Protein AF-A0A9D0ZKX6-F1 (afdb_monomer)

Structure (mmCIF, N/CA/C/O backbone):
data_AF-A0A9D0ZKX6-F1
#
_entry.id   AF-A0A9D0ZKX6-F1
#
loop_
_atom_site.group_PDB
_atom_site.id
_atom_site.type_symbol
_atom_site.label_atom_id
_atom_site.label_alt_id
_atom_site.label_comp_id
_atom_site.label_asym_id
_atom_site.label_entity_id
_atom_site.label_seq_id
_atom_site.pdbx_PDB_ins_code
_atom_site.Cartn_x
_atom_site.Cartn_y
_atom_site.Cartn_z
_atom_site.occupancy
_atom_site.B_iso_or_equiv
_atom_site.auth_seq_id
_atom_site.auth_comp_id
_atom_site.auth_asym_id
_atom_site.auth_atom_id
_atom_site.pdbx_PDB_model_num
ATOM 1 N N . MET A 1 1 ? 2.486 10.394 13.475 1.00 57.00 1 MET A N 1
ATOM 2 C CA . MET A 1 1 ? 3.669 9.518 13.268 1.00 57.00 1 MET A CA 1
ATOM 3 C C . MET A 1 1 ? 3.618 8.821 11.912 1.00 57.00 1 MET A C 1
ATOM 5 O O . MET A 1 1 ? 4.609 8.842 11.192 1.00 57.00 1 MET A O 1
ATOM 9 N N . ILE A 1 2 ? 2.459 8.266 11.554 1.00 61.97 2 ILE A N 1
ATOM 10 C CA . ILE A 1 2 ? 2.191 7.572 10.287 1.00 61.97 2 ILE A CA 1
ATOM 11 C C . ILE A 1 2 ? 2.593 8.387 9.053 1.00 61.97 2 ILE A C 1
ATOM 13 O O . ILE A 1 2 ? 3.334 7.874 8.220 1.00 61.97 2 ILE A O 1
ATOM 17 N N . ASP A 1 3 ? 2.210 9.666 8.988 1.00 67.19 3 ASP A N 1
ATOM 18 C CA . ASP A 1 3 ? 2.525 10.521 7.834 1.00 67.19 3 ASP A CA 1
ATOM 19 C C . ASP A 1 3 ? 4.033 10.663 7.602 1.00 67.19 3 ASP A C 1
ATOM 21 O O . ASP A 1 3 ? 4.499 10.646 6.470 1.00 67.19 3 ASP A O 1
ATOM 25 N N . ILE A 1 4 ? 4.827 10.743 8.674 1.00 61.84 4 ILE A N 1
ATOM 26 C CA . ILE A 1 4 ? 6.286 10.909 8.588 1.00 61.84 4 ILE A CA 1
ATOM 27 C C . ILE A 1 4 ? 6.940 9.630 8.055 1.00 61.84 4 ILE A C 1
ATOM 29 O O . ILE A 1 4 ? 7.825 9.689 7.203 1.00 61.84 4 ILE A O 1
ATOM 33 N N . ILE A 1 5 ? 6.499 8.472 8.550 1.00 68.06 5 ILE A N 1
ATOM 34 C CA . ILE A 1 5 ? 7.043 7.169 8.156 1.00 68.06 5 ILE A CA 1
ATOM 35 C C . ILE A 1 5 ? 6.679 6.856 6.700 1.00 68.06 5 ILE A C 1
ATOM 37 O O . ILE A 1 5 ? 7.547 6.444 5.926 1.00 68.06 5 ILE A O 1
ATOM 41 N N . LEU A 1 6 ? 5.422 7.100 6.318 1.00 74.81 6 LEU A N 1
ATOM 42 C CA . LEU A 1 6 ? 4.958 6.943 4.944 1.00 74.81 6 LEU A CA 1
ATOM 43 C C . LEU A 1 6 ? 5.712 7.879 4.003 1.00 74.81 6 LEU A C 1
ATOM 45 O O . LEU A 1 6 ? 6.293 7.407 3.031 1.00 74.81 6 LEU A O 1
ATOM 49 N N . ASN A 1 7 ? 5.810 9.168 4.335 1.00 76.81 7 ASN A N 1
ATOM 50 C CA . ASN A 1 7 ? 6.541 10.134 3.515 1.00 76.81 7 ASN A CA 1
ATOM 51 C C . ASN A 1 7 ? 8.015 9.750 3.336 1.00 76.81 7 ASN A C 1
ATOM 53 O O . ASN A 1 7 ? 8.541 9.871 2.235 1.00 76.81 7 ASN A O 1
ATOM 57 N N . GLY A 1 8 ? 8.682 9.229 4.372 1.00 77.69 8 GLY A N 1
ATOM 58 C CA . GLY A 1 8 ? 10.070 8.772 4.256 1.00 77.69 8 GLY A CA 1
ATOM 59 C C . GLY A 1 8 ? 10.245 7.593 3.289 1.00 77.69 8 GLY A C 1
ATOM 60 O O . GLY A 1 8 ? 11.199 7.561 2.504 1.00 77.69 8 GLY A O 1
ATOM 61 N N . ARG A 1 9 ? 9.320 6.625 3.310 1.00 79.44 9 ARG A N 1
ATOM 62 C CA . ARG A 1 9 ? 9.330 5.487 2.375 1.00 79.44 9 ARG A CA 1
ATOM 63 C C . ARG A 1 9 ? 8.984 5.906 0.952 1.00 79.44 9 ARG A C 1
ATOM 65 O O . ARG A 1 9 ? 9.657 5.476 0.021 1.00 79.44 9 ARG A O 1
ATOM 72 N N . LEU A 1 10 ? 7.995 6.776 0.793 1.00 81.50 10 LEU A N 1
ATOM 73 C CA . LEU A 1 10 ? 7.576 7.294 -0.505 1.00 81.50 10 LEU A CA 1
ATOM 74 C C . LEU A 1 10 ? 8.670 8.137 -1.159 1.00 81.50 10 LEU A C 1
ATOM 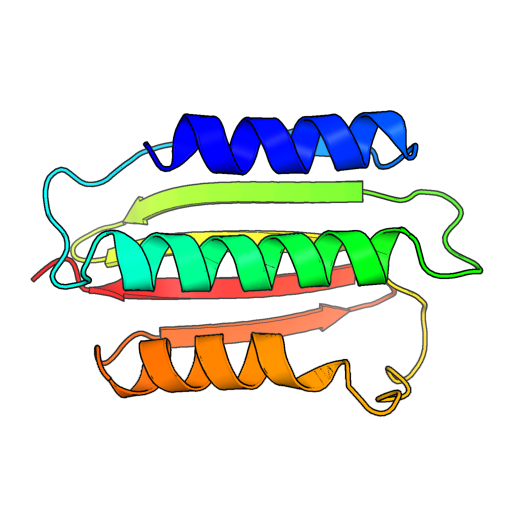76 O O . LEU A 1 10 ? 9.004 7.883 -2.308 1.00 81.50 10 LEU A O 1
ATOM 80 N N . ALA A 1 11 ? 9.321 9.025 -0.406 1.00 83.25 11 ALA A N 1
ATOM 81 C CA . ALA A 1 11 ? 10.466 9.790 -0.899 1.00 83.25 11 ALA A CA 1
ATOM 82 C C . ALA A 1 11 ? 11.622 8.880 -1.351 1.00 83.25 11 ALA A C 1
ATOM 84 O O . ALA A 1 11 ? 12.320 9.171 -2.321 1.00 83.25 11 ALA A O 1
ATOM 85 N N . SER A 1 12 ? 11.816 7.743 -0.673 1.00 82.81 12 SER A N 1
ATOM 86 C CA . SER A 1 12 ? 12.808 6.744 -1.089 1.00 82.81 12 SER A CA 1
ATOM 87 C C . SER A 1 12 ? 12.408 6.046 -2.396 1.00 82.81 12 SER A C 1
ATOM 89 O O . SER A 1 12 ? 13.273 5.754 -3.219 1.00 82.81 12 SER A O 1
ATOM 91 N N . ALA A 1 13 ? 11.112 5.801 -2.610 1.00 83.62 13 ALA A N 1
ATOM 92 C CA . ALA A 1 13 ? 10.591 5.248 -3.859 1.00 83.62 13 ALA A CA 1
ATOM 93 C C . ALA A 1 13 ? 10.715 6.247 -5.023 1.00 83.62 13 ALA A C 1
ATOM 95 O O . ALA A 1 13 ? 11.157 5.868 -6.107 1.00 83.62 13 ALA A O 1
ATOM 96 N N . GLU A 1 14 ? 10.423 7.528 -4.782 1.00 86.12 14 GLU A N 1
ATOM 97 C CA . GLU A 1 14 ? 10.641 8.608 -5.754 1.00 86.12 14 GLU A CA 1
ATOM 98 C C . GLU A 1 14 ? 12.114 8.717 -6.151 1.00 86.12 14 GLU A C 1
ATOM 100 O O . GLU A 1 14 ? 12.437 8.782 -7.338 1.00 86.12 14 GLU A O 1
ATOM 105 N N . ALA A 1 15 ? 13.028 8.638 -5.178 1.00 84.06 15 ALA A N 1
ATOM 106 C CA . ALA A 1 15 ? 14.467 8.613 -5.437 1.00 84.06 15 ALA A CA 1
ATOM 107 C C . ALA A 1 15 ? 14.913 7.390 -6.265 1.00 84.06 15 ALA A C 1
ATOM 109 O O . ALA A 1 15 ? 15.925 7.455 -6.962 1.00 84.06 15 ALA A O 1
ATOM 110 N N . ALA A 1 16 ? 14.156 6.289 -6.221 1.00 80.62 16 ALA A N 1
ATOM 111 C CA . ALA A 1 16 ? 14.367 5.098 -7.042 1.00 80.62 16 ALA A CA 1
ATOM 112 C C . ALA A 1 16 ? 13.687 5.174 -8.427 1.00 80.62 16 ALA A C 1
ATOM 114 O O . ALA A 1 16 ? 13.735 4.202 -9.182 1.00 80.62 16 ALA A O 1
ATOM 115 N N . GLY A 1 17 ? 13.072 6.310 -8.778 1.00 83.75 17 GLY A N 1
ATOM 116 C CA . GLY A 1 17 ? 12.427 6.538 -10.074 1.00 83.75 17 GLY A CA 1
ATOM 117 C C . GLY A 1 17 ? 10.969 6.077 -10.155 1.00 83.75 17 GLY A C 1
ATOM 118 O O . GLY A 1 17 ? 10.448 5.928 -11.259 1.00 83.75 17 GLY A O 1
ATOM 119 N N . VAL A 1 18 ? 10.311 5.838 -9.017 1.00 88.00 18 VAL A N 1
ATOM 120 C CA . VAL A 1 18 ? 8.882 5.503 -8.952 1.00 88.00 18 VAL A CA 1
ATOM 121 C C . VAL A 1 18 ? 8.063 6.783 -8.793 1.00 88.00 18 VAL A C 1
ATOM 123 O O . VAL A 1 18 ? 8.279 7.543 -7.857 1.00 88.00 18 VAL A O 1
ATOM 126 N N . GLU A 1 19 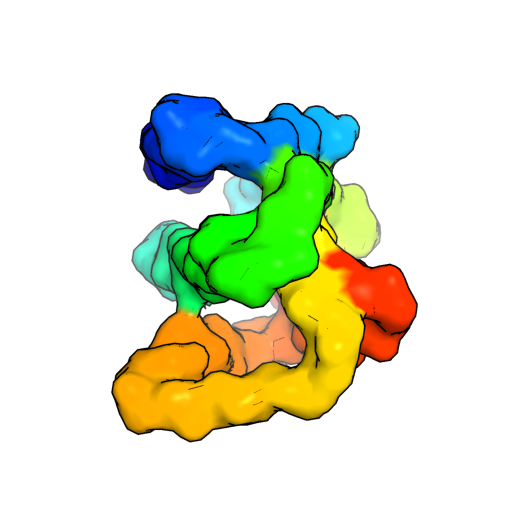? 7.095 7.024 -9.674 1.00 90.44 19 GLU A N 1
ATOM 127 C CA . GLU A 1 19 ? 6.156 8.143 -9.541 1.00 90.44 19 GLU A CA 1
ATOM 128 C C . GLU A 1 19 ? 5.215 7.884 -8.357 1.00 90.44 19 GLU A C 1
ATOM 130 O O . GLU A 1 19 ? 4.470 6.903 -8.363 1.00 90.44 19 GLU A O 1
ATOM 135 N N . VAL A 1 20 ? 5.229 8.745 -7.341 1.00 89.81 20 VAL A N 1
ATOM 136 C CA . VAL A 1 20 ? 4.345 8.616 -6.179 1.00 89.81 20 VAL A CA 1
ATOM 137 C C . VAL A 1 20 ? 3.275 9.699 -6.199 1.00 89.81 20 VAL A C 1
ATOM 139 O O . VAL A 1 20 ? 3.550 10.873 -6.423 1.00 89.81 20 VAL A O 1
ATOM 142 N N . GLU A 1 21 ? 2.033 9.308 -5.927 1.00 89.56 21 GLU A N 1
ATOM 143 C CA . GLU A 1 21 ? 0.906 10.227 -5.810 1.00 89.56 21 GLU A CA 1
ATOM 144 C C . GLU A 1 21 ? 0.078 9.907 -4.561 1.00 89.56 21 GLU A C 1
ATOM 146 O O . GLU A 1 21 ? -0.346 8.771 -4.346 1.00 89.56 21 GLU A O 1
ATOM 151 N N . ILE A 1 22 ? -0.182 10.924 -3.739 1.00 86.25 22 ILE A N 1
ATOM 152 C CA . ILE A 1 22 ? -1.075 10.829 -2.580 1.00 86.25 22 ILE A CA 1
ATOM 153 C C . ILE A 1 22 ? -2.363 11.571 -2.936 1.00 86.25 22 ILE A C 1
ATOM 155 O O . ILE A 1 22 ? -2.369 12.796 -3.032 1.00 86.25 22 ILE A O 1
ATOM 159 N N . LEU A 1 23 ? -3.451 10.831 -3.155 1.00 83.88 23 LEU A N 1
ATOM 160 C CA . LEU A 1 23 ? -4.739 11.399 -3.572 1.00 83.88 23 LEU A CA 1
ATOM 161 C C . LEU A 1 23 ? -5.489 12.041 -2.404 1.00 83.88 23 LEU A C 1
ATOM 163 O O . LEU A 1 23 ? -6.163 13.056 -2.567 1.00 83.88 23 LEU A O 1
ATOM 167 N N . ASN A 1 24 ? -5.391 11.426 -1.227 1.00 80.44 24 ASN A N 1
ATOM 168 C CA . ASN A 1 24 ? -6.005 11.911 -0.002 1.00 80.44 24 ASN A CA 1
ATOM 169 C C . ASN A 1 24 ? -5.244 11.353 1.202 1.00 80.44 24 ASN A C 1
ATOM 171 O O . ASN A 1 24 ? -4.782 10.211 1.166 1.00 80.44 24 ASN A O 1
ATOM 175 N N . ALA A 1 25 ? -5.139 12.151 2.259 1.00 80.25 25 ALA A N 1
ATOM 176 C CA . ALA A 1 25 ? -4.471 11.780 3.499 1.00 80.25 25 ALA A CA 1
ATOM 177 C C . ALA A 1 25 ? -5.302 12.267 4.691 1.00 80.25 25 ALA A C 1
ATOM 179 O O . ALA A 1 25 ? -4.955 13.238 5.359 1.00 80.25 25 ALA A O 1
ATOM 180 N N . GLN A 1 26 ? -6.449 11.626 4.919 1.00 80.88 26 GLN A N 1
ATOM 181 C CA . GLN A 1 26 ? -7.269 11.878 6.103 1.00 80.88 26 GLN A CA 1
ATOM 182 C C . GLN A 1 26 ? -6.999 10.800 7.140 1.00 80.88 26 GLN A C 1
ATOM 184 O O . GLN A 1 26 ? -7.236 9.622 6.881 1.00 80.88 26 GLN A O 1
ATOM 189 N N . ALA A 1 27 ? -6.535 11.211 8.315 1.00 71.88 27 ALA A N 1
ATOM 190 C CA . ALA A 1 27 ? -6.388 10.330 9.460 1.00 71.88 27 ALA A CA 1
ATOM 191 C C . ALA A 1 27 ? -7.675 10.343 10.311 1.00 71.88 27 ALA A C 1
ATOM 193 O O . ALA A 1 27 ? -8.251 11.414 10.516 1.00 71.88 27 ALA A O 1
ATOM 194 N N . PRO A 1 28 ? -8.136 9.187 10.811 1.00 75.00 28 PRO A N 1
ATOM 195 C CA . PRO A 1 28 ? -9.200 9.120 11.808 1.00 75.00 28 PRO A CA 1
ATOM 196 C C . PRO A 1 28 ? -8.691 9.606 13.174 1.00 75.00 28 PRO A C 1
ATOM 198 O O . PRO A 1 28 ? -7.504 9.489 13.475 1.00 75.00 28 PRO A O 1
ATOM 201 N N . GLU A 1 29 ? -9.591 10.119 14.018 1.00 73.25 29 GLU A N 1
ATOM 202 C CA . GLU A 1 29 ? -9.246 10.533 15.390 1.00 73.25 29 GLU A CA 1
ATOM 203 C C . GLU A 1 29 ? -8.911 9.334 16.286 1.00 73.25 29 GLU A C 1
ATOM 205 O O . GLU A 1 29 ? -8.013 9.411 17.124 1.00 73.25 29 GLU A O 1
ATOM 210 N N . THR A 1 30 ? -9.613 8.216 16.091 1.00 76.56 30 THR A N 1
ATOM 211 C CA . THR A 1 30 ? -9.439 6.987 16.867 1.00 76.56 30 THR A CA 1
ATOM 212 C C . THR A 1 30 ? -9.521 5.756 15.977 1.00 76.56 30 THR A C 1
ATOM 214 O O . THR A 1 30 ? -10.326 5.696 15.047 1.00 76.56 30 THR A O 1
ATOM 217 N N . LEU A 1 31 ? -8.701 4.754 16.292 1.00 83.12 31 LEU A N 1
ATOM 218 C CA . LEU A 1 31 ? -8.757 3.425 15.697 1.00 83.12 31 LEU A CA 1
ATOM 219 C C . LEU A 1 31 ? -8.615 2.361 16.790 1.00 83.12 31 LEU A C 1
ATOM 221 O O . LEU A 1 31 ? -7.861 2.574 17.741 1.00 83.12 31 LEU A O 1
ATOM 225 N N . PRO A 1 32 ? -9.272 1.199 16.638 1.00 83.75 32 PRO A N 1
ATOM 226 C CA . PRO A 1 32 ? -9.081 0.062 17.535 1.00 83.75 32 PRO A CA 1
ATOM 227 C C . PRO A 1 32 ? -7.701 -0.597 17.358 1.00 83.75 32 PRO A C 1
ATOM 229 O O . PRO A 1 32 ? -7.251 -1.353 18.221 1.00 83.75 32 PRO A O 1
ATOM 232 N N . LEU A 1 33 ? -7.009 -0.310 16.249 1.00 84.56 33 LEU A N 1
ATOM 233 C CA . LEU A 1 33 ? -5.660 -0.801 15.977 1.00 84.56 33 LEU A CA 1
ATOM 234 C C . LEU A 1 33 ? -4.627 -0.051 16.813 1.00 84.56 33 LEU A C 1
ATOM 236 O O . LEU A 1 33 ? -4.669 1.172 16.942 1.00 84.56 33 LEU A O 1
ATOM 240 N N . SER A 1 34 ? -3.627 -0.789 17.297 1.00 87.00 34 SER A N 1
ATOM 241 C CA . SER A 1 34 ? -2.442 -0.162 17.874 1.00 87.00 34 SER A CA 1
ATOM 242 C C . SER A 1 34 ? -1.685 0.631 16.800 1.00 87.00 34 SER A C 1
ATOM 244 O O . SER A 1 34 ? -1.664 0.242 15.629 1.00 87.00 34 SER A O 1
ATOM 246 N N . GLU A 1 35 ? -1.004 1.715 17.188 1.00 83.06 35 GLU A N 1
ATOM 247 C CA . GLU A 1 35 ? -0.160 2.476 16.253 1.00 83.06 35 GLU A CA 1
ATOM 248 C C . GLU A 1 35 ? 0.890 1.583 15.573 1.00 83.06 35 GLU A C 1
ATOM 250 O O . GLU A 1 35 ? 1.213 1.779 14.401 1.00 83.06 35 GLU A O 1
ATOM 255 N N . THR A 1 36 ? 1.400 0.577 16.292 1.00 85.81 36 THR A N 1
ATOM 256 C CA . THR A 1 36 ? 2.377 -0.391 15.782 1.00 85.81 36 THR A CA 1
ATOM 257 C C . THR A 1 36 ? 1.780 -1.305 14.718 1.00 85.81 36 THR A C 1
ATOM 259 O O . THR A 1 36 ? 2.412 -1.502 13.680 1.00 85.81 36 THR A O 1
ATOM 262 N N . ASP A 1 37 ? 0.579 -1.843 14.941 1.00 88.94 37 ASP A N 1
ATOM 263 C CA . ASP A 1 37 ? -0.094 -2.719 13.976 1.00 88.94 37 ASP A CA 1
ATOM 264 C C . ASP A 1 37 ? -0.501 -1.933 12.727 1.00 88.94 37 ASP A C 1
ATOM 266 O O . ASP A 1 37 ? -0.281 -2.388 11.605 1.00 88.94 37 ASP A O 1
ATOM 270 N N . LEU A 1 38 ? -0.998 -0.708 12.914 1.00 86.69 38 LEU A N 1
ATOM 271 C CA . LEU A 1 38 ? -1.340 0.199 11.826 1.00 86.69 38 LEU A CA 1
ATOM 272 C C . LEU A 1 38 ? -0.107 0.570 10.987 1.00 86.69 38 LEU A C 1
ATOM 274 O O . LEU A 1 38 ? -0.123 0.412 9.765 1.00 86.69 38 LEU A O 1
ATOM 278 N N . CYS A 1 39 ? 0.989 0.997 11.625 1.00 85.50 39 CYS A N 1
ATOM 279 C CA . CYS A 1 39 ? 2.242 1.283 10.920 1.00 85.50 39 CYS A CA 1
ATOM 280 C C . CYS A 1 39 ? 2.780 0.043 10.203 1.00 85.50 39 CYS A C 1
ATOM 282 O O . CYS A 1 39 ? 3.205 0.147 9.055 1.00 85.50 39 CYS A O 1
ATOM 284 N N . SER A 1 40 ? 2.740 -1.124 10.851 1.00 88.19 40 SER A N 1
ATOM 285 C CA . SER A 1 40 ? 3.198 -2.380 10.252 1.00 88.19 40 SER A CA 1
ATOM 286 C C . SER A 1 40 ? 2.369 -2.735 9.023 1.00 88.19 40 SER A C 1
ATOM 288 O O . SER A 1 40 ? 2.939 -3.076 7.990 1.00 88.19 40 SER A O 1
ATOM 290 N N . LEU A 1 41 ? 1.042 -2.611 9.094 1.00 88.81 41 LEU A N 1
ATOM 291 C CA . LEU A 1 41 ? 0.150 -2.870 7.968 1.00 88.81 41 LEU A CA 1
ATOM 292 C C . LEU A 1 41 ? 0.477 -1.954 6.786 1.00 88.81 41 LEU A C 1
ATOM 294 O O . LEU A 1 41 ? 0.733 -2.438 5.685 1.00 88.81 41 LEU A O 1
ATOM 298 N N . MET A 1 42 ? 0.534 -0.641 7.014 1.00 88.00 42 MET A N 1
ATOM 299 C CA . MET A 1 42 ? 0.774 0.319 5.935 1.00 88.00 42 MET A CA 1
ATOM 300 C C . MET A 1 42 ? 2.176 0.188 5.337 1.00 88.00 42 MET A C 1
ATOM 302 O O . MET A 1 42 ? 2.311 0.201 4.117 1.00 88.00 42 MET A O 1
ATOM 306 N N . LEU A 1 43 ? 3.211 0.009 6.164 1.00 88.06 43 LEU A N 1
ATOM 307 C CA . LEU A 1 43 ? 4.582 -0.185 5.686 1.00 88.06 43 LEU A CA 1
ATOM 308 C C . LEU A 1 43 ? 4.710 -1.436 4.825 1.00 88.06 43 LEU A C 1
ATOM 310 O O . LEU A 1 43 ? 5.285 -1.361 3.748 1.00 88.06 43 LEU A O 1
ATOM 314 N N . ASN A 1 44 ? 4.132 -2.561 5.251 1.00 89.69 44 ASN A N 1
ATOM 315 C CA . ASN A 1 44 ? 4.187 -3.790 4.462 1.00 89.69 44 ASN A CA 1
ATOM 316 C C . ASN A 1 44 ? 3.460 -3.639 3.118 1.00 89.69 44 ASN A C 1
ATOM 318 O O . ASN A 1 44 ? 3.925 -4.166 2.109 1.00 89.69 44 ASN A O 1
ATOM 322 N N . LEU A 1 45 ? 2.343 -2.908 3.076 1.00 89.19 45 LEU A N 1
ATOM 323 C CA . LEU A 1 45 ? 1.633 -2.639 1.825 1.00 89.19 45 LEU A CA 1
ATOM 324 C C . LEU A 1 45 ? 2.426 -1.715 0.894 1.00 89.19 45 LEU A C 1
ATOM 326 O O . LEU A 1 45 ? 2.536 -2.007 -0.296 1.00 89.19 45 LEU A O 1
ATOM 330 N N . VAL A 1 46 ? 3.025 -0.649 1.427 1.00 88.50 46 VAL A N 1
ATOM 331 C CA . VAL A 1 46 ? 3.864 0.271 0.647 1.00 88.50 46 VAL A CA 1
ATOM 332 C C . VAL A 1 46 ? 5.139 -0.418 0.164 1.00 88.50 46 VAL A C 1
ATOM 334 O O . VAL A 1 46 ? 5.479 -0.297 -1.007 1.00 88.50 46 VAL A O 1
ATOM 337 N N . ASP A 1 47 ? 5.815 -1.190 1.013 1.00 87.38 47 ASP A N 1
ATOM 338 C CA . ASP A 1 47 ? 7.022 -1.929 0.634 1.00 87.38 47 ASP A CA 1
ATOM 339 C C . ASP A 1 47 ? 6.708 -2.955 -0.474 1.00 87.38 47 ASP A C 1
ATOM 341 O O . ASP A 1 47 ? 7.471 -3.085 -1.434 1.00 87.38 47 ASP A O 1
ATOM 345 N N . ASN A 1 48 ? 5.546 -3.622 -0.409 1.00 87.19 48 ASN A N 1
ATOM 346 C CA . ASN A 1 48 ? 5.069 -4.499 -1.484 1.00 87.19 48 ASN A CA 1
ATOM 347 C C . ASN A 1 48 ? 4.821 -3.727 -2.789 1.00 87.19 48 ASN A C 1
ATOM 349 O O . ASN A 1 48 ? 5.212 -4.191 -3.863 1.00 87.19 48 ASN A O 1
ATOM 353 N N . ALA A 1 49 ? 4.195 -2.553 -2.704 1.00 88.38 49 ALA A N 1
ATOM 354 C CA . ALA A 1 49 ? 3.926 -1.699 -3.855 1.00 88.38 49 ALA A CA 1
ATOM 355 C C . ALA A 1 49 ? 5.215 -1.200 -4.523 1.00 88.38 49 ALA A C 1
ATOM 357 O O . ALA A 1 49 ? 5.340 -1.279 -5.746 1.00 88.38 49 ALA A O 1
ATOM 358 N N . VAL A 1 50 ? 6.200 -0.763 -3.731 1.00 86.88 50 VAL A N 1
ATOM 359 C CA . VAL A 1 50 ? 7.533 -0.363 -4.210 1.00 86.88 50 VAL A CA 1
ATOM 360 C C . VAL A 1 50 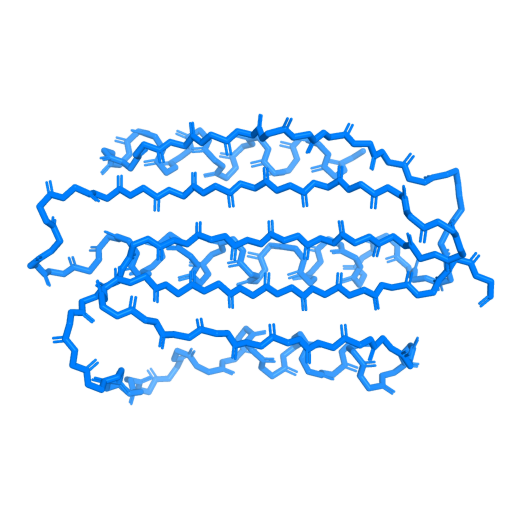? 8.244 -1.540 -4.862 1.00 86.88 50 VAL A C 1
ATOM 362 O O . VAL A 1 50 ? 8.699 -1.419 -5.996 1.00 86.88 50 VAL A O 1
ATOM 365 N N . ALA A 1 51 ? 8.282 -2.704 -4.211 1.00 85.44 51 ALA A N 1
ATOM 366 C CA . ALA A 1 51 ? 8.935 -3.886 -4.767 1.00 85.44 51 ALA A CA 1
ATOM 367 C C . ALA A 1 51 ? 8.325 -4.322 -6.111 1.00 85.44 51 ALA A C 1
ATOM 369 O O . ALA A 1 51 ? 9.051 -4.734 -7.018 1.00 85.44 51 ALA A O 1
ATOM 370 N N . ALA A 1 52 ? 7.001 -4.226 -6.253 1.00 85.62 52 ALA A N 1
ATOM 371 C CA . ALA A 1 52 ? 6.305 -4.562 -7.488 1.00 85.62 52 ALA A CA 1
ATOM 372 C C . ALA A 1 52 ? 6.487 -3.499 -8.586 1.00 85.62 52 ALA A C 1
ATOM 374 O O . ALA A 1 52 ? 6.655 -3.864 -9.751 1.00 85.62 52 ALA A O 1
ATOM 375 N N . ALA A 1 53 ? 6.499 -2.211 -8.231 1.00 86.62 53 ALA A N 1
ATOM 376 C CA . ALA A 1 53 ? 6.724 -1.114 -9.172 1.00 86.62 53 ALA A CA 1
ATOM 377 C C . ALA A 1 53 ? 8.181 -1.040 -9.656 1.00 86.62 53 ALA A C 1
ATOM 379 O O . ALA A 1 53 ? 8.422 -0.702 -10.810 1.00 86.62 53 ALA A O 1
ATOM 380 N N . SER A 1 54 ? 9.146 -1.420 -8.816 1.00 84.19 54 SER A N 1
ATOM 381 C CA . SER A 1 54 ? 10.572 -1.505 -9.162 1.00 84.19 54 SER A CA 1
ATOM 382 C C . SER A 1 54 ? 10.971 -2.832 -9.825 1.00 84.19 54 SER A C 1
ATOM 384 O O . SER A 1 54 ? 12.160 -3.100 -10.011 1.00 84.19 54 SER A O 1
ATOM 386 N N . ALA A 1 55 ? 10.009 -3.695 -10.164 1.00 83.81 55 ALA A N 1
ATOM 387 C CA . ALA A 1 55 ? 10.300 -4.960 -10.822 1.00 83.81 55 ALA A CA 1
ATOM 388 C C . ALA A 1 55 ? 10.873 -4.745 -12.243 1.00 83.81 55 ALA A C 1
ATOM 390 O O . ALA A 1 55 ? 10.519 -3.781 -12.927 1.00 83.81 55 ALA A O 1
ATOM 391 N N . PRO A 1 56 ? 11.733 -5.654 -12.742 1.00 78.75 56 PRO A N 1
ATOM 392 C CA . PRO A 1 56 ? 12.232 -5.574 -14.111 1.00 78.75 56 PRO A CA 1
ATOM 393 C C . PRO A 1 56 ? 11.087 -5.632 -15.132 1.00 78.75 56 PRO A C 1
ATOM 395 O O . PRO A 1 56 ? 10.188 -6.464 -15.009 1.00 78.75 56 PRO A O 1
ATOM 398 N N . GLY A 1 57 ? 11.144 -4.784 -16.161 1.00 78.75 57 GLY A N 1
ATOM 399 C CA . GLY A 1 57 ? 10.127 -4.723 -17.220 1.00 78.75 57 GLY A CA 1
ATOM 400 C C . GLY A 1 57 ? 8.985 -3.735 -16.964 1.00 78.75 57 GLY A C 1
ATOM 401 O O . GLY A 1 57 ? 8.077 -3.643 -17.787 1.00 78.75 57 GLY A O 1
ATOM 402 N N . ILE A 1 58 ? 9.027 -2.976 -15.864 1.00 83.38 58 ILE A N 1
ATOM 403 C CA . ILE A 1 58 ? 8.126 -1.843 -15.631 1.00 83.38 58 ILE A CA 1
ATOM 404 C C . ILE A 1 58 ? 8.731 -0.584 -16.246 1.00 83.38 58 ILE A C 1
ATOM 406 O O . ILE A 1 58 ? 9.721 -0.058 -15.750 1.00 83.38 58 ILE A O 1
ATOM 410 N N . GLU A 1 59 ? 8.136 -0.088 -17.331 1.00 77.31 59 GLU A N 1
ATOM 411 C CA . GLU A 1 59 ? 8.606 1.141 -17.991 1.00 77.31 59 GLU A CA 1
ATOM 412 C C . GLU A 1 59 ? 8.136 2.421 -17.285 1.00 77.31 59 GLU A C 1
ATOM 414 O O . GLU A 1 59 ? 8.784 3.460 -17.381 1.00 77.31 59 GLU A O 1
ATOM 419 N N . ARG A 1 60 ? 6.996 2.363 -16.588 1.00 84.12 60 ARG A N 1
ATOM 420 C CA . ARG A 1 60 ? 6.403 3.498 -15.868 1.00 84.12 60 ARG A CA 1
ATOM 421 C C . ARG A 1 60 ? 6.007 3.066 -14.469 1.00 84.12 60 ARG A C 1
ATOM 423 O O . ARG A 1 60 ? 4.860 2.695 -14.243 1.00 84.12 60 ARG A O 1
ATOM 430 N N . ALA A 1 61 ? 6.974 3.061 -13.561 1.00 89.19 61 ALA A N 1
ATOM 431 C CA . ALA A 1 61 ? 6.740 2.705 -12.173 1.00 89.19 61 ALA A CA 1
ATOM 432 C C . ALA A 1 61 ? 5.913 3.801 -11.491 1.00 89.19 61 ALA A C 1
ATOM 434 O O . ALA A 1 61 ? 6.342 4.951 -11.448 1.00 89.19 61 ALA A O 1
ATOM 435 N N . ARG A 1 62 ? 4.737 3.454 -10.962 1.00 91.19 62 ARG A N 1
ATOM 436 C CA . ARG A 1 62 ? 3.861 4.380 -10.238 1.00 91.19 62 ARG A CA 1
ATOM 437 C C . ARG A 1 62 ? 3.247 3.729 -9.010 1.00 91.19 62 ARG A C 1
ATOM 439 O O . ARG A 1 62 ? 2.862 2.561 -9.065 1.00 91.19 62 ARG A O 1
ATOM 446 N N . ILE A 1 63 ? 3.098 4.512 -7.945 1.00 92.12 63 ILE A N 1
ATOM 447 C CA . ILE A 1 63 ? 2.357 4.177 -6.731 1.00 92.12 63 ILE A CA 1
ATOM 448 C C . ILE A 1 63 ? 1.367 5.298 -6.425 1.00 92.12 63 ILE A C 1
ATOM 450 O O . ILE A 1 63 ? 1.703 6.479 -6.462 1.00 92.12 63 ILE A O 1
ATOM 454 N N . ARG A 1 64 ? 0.139 4.919 -6.090 1.00 91.81 64 ARG A N 1
ATOM 455 C CA . ARG A 1 64 ? -0.927 5.801 -5.632 1.00 91.81 64 ARG A CA 1
ATOM 456 C C . ARG A 1 64 ? -1.401 5.369 -4.263 1.00 91.81 64 ARG A C 1
ATOM 458 O O . ARG A 1 64 ? -1.731 4.200 -4.066 1.00 91.81 64 ARG A O 1
ATOM 465 N N . LEU A 1 65 ? -1.480 6.321 -3.346 1.00 91.06 65 LEU A N 1
ATOM 466 C CA . LEU A 1 65 ? -2.019 6.106 -2.011 1.00 91.06 65 LEU A CA 1
ATOM 467 C C . LEU A 1 65 ? -3.254 6.968 -1.783 1.00 91.06 65 LEU A C 1
ATOM 469 O O . LEU A 1 65 ? -3.290 8.149 -2.131 1.00 91.06 65 LEU A O 1
ATOM 473 N N . GLU A 1 66 ? -4.257 6.373 -1.153 1.00 90.75 66 GLU A N 1
ATOM 474 C CA . GLU A 1 66 ? -5.443 7.073 -0.682 1.00 90.75 66 GLU A CA 1
ATOM 475 C C . GLU A 1 66 ? -5.758 6.617 0.743 1.00 90.75 66 GLU A C 1
ATOM 477 O O . GLU A 1 66 ? -6.011 5.437 0.987 1.00 90.75 66 GLU A O 1
ATOM 482 N N . LEU A 1 67 ? -5.759 7.564 1.678 1.00 89.50 67 LEU A N 1
ATOM 483 C CA . LEU A 1 67 ? -6.197 7.367 3.052 1.00 89.50 67 LEU A CA 1
ATOM 484 C C . LEU A 1 67 ? -7.420 8.247 3.279 1.00 89.50 67 LEU A C 1
ATOM 486 O O . LEU A 1 67 ? -7.354 9.473 3.136 1.00 89.50 67 LEU A O 1
ATOM 490 N N . ARG A 1 68 ? -8.555 7.624 3.592 1.00 90.25 68 ARG A N 1
ATOM 491 C CA . ARG A 1 68 ? -9.811 8.343 3.817 1.00 90.25 68 ARG A CA 1
ATOM 492 C C . ARG A 1 68 ? -10.665 7.683 4.882 1.00 90.25 68 ARG A C 1
ATOM 494 O O . ARG A 1 68 ? -10.684 6.462 5.001 1.00 90.25 68 ARG A O 1
ATOM 501 N N . VAL A 1 69 ? -11.447 8.488 5.587 1.00 88.56 69 VAL A N 1
ATOM 502 C CA . VAL A 1 69 ? -12.499 7.991 6.479 1.00 88.56 69 VAL A CA 1
ATOM 503 C C . VAL A 1 69 ? -13.815 7.958 5.699 1.00 88.56 69 VAL A C 1
ATOM 505 O O . VAL A 1 69 ? -14.197 8.945 5.071 1.00 88.56 69 VAL A O 1
ATOM 508 N N . LYS A 1 70 ? -14.499 6.811 5.687 1.00 87.75 70 LYS A N 1
ATOM 509 C CA . 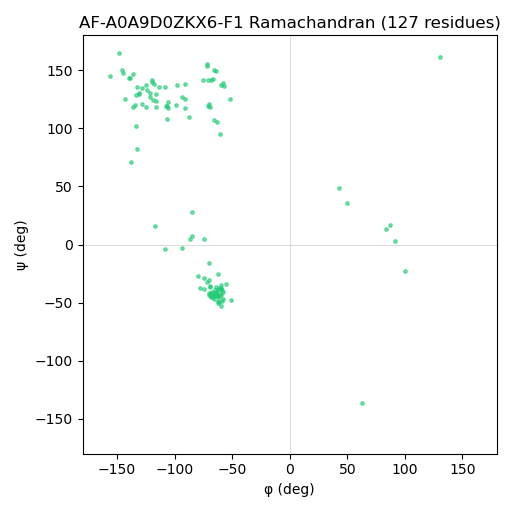LYS A 1 70 ? -15.791 6.622 5.014 1.00 87.75 70 LYS A CA 1
ATOM 510 C C . LYS A 1 70 ? -16.761 5.901 5.950 1.00 87.75 70 LYS A C 1
ATOM 512 O O . LYS A 1 70 ? -16.704 4.683 6.085 1.00 87.75 70 LYS A O 1
ATOM 517 N N . GLY A 1 71 ? -17.685 6.655 6.546 1.00 87.25 71 GLY A N 1
ATOM 518 C CA . GLY A 1 71 ? -18.565 6.128 7.595 1.00 87.25 71 GLY A CA 1
ATOM 519 C C . GLY A 1 71 ? -17.743 5.695 8.810 1.00 87.25 71 GLY A C 1
ATOM 520 O O . GLY A 1 71 ? -16.789 6.383 9.160 1.00 87.25 71 GLY A O 1
ATOM 521 N N . SER A 1 72 ? -18.062 4.534 9.383 1.00 88.12 72 SER A N 1
ATOM 522 C CA . SER A 1 72 ? -17.338 3.931 10.516 1.00 88.12 72 SER A CA 1
ATOM 523 C C . SER A 1 72 ? -16.108 3.110 10.091 1.00 88.12 72 SER A C 1
ATOM 525 O O . SER A 1 72 ? -15.744 2.135 10.745 1.00 88.12 72 SER A O 1
ATOM 527 N N . PHE A 1 73 ? -15.493 3.457 8.955 1.00 89.44 73 PHE A N 1
ATOM 528 C CA . PHE A 1 73 ? -14.309 2.775 8.440 1.00 89.44 73 PHE A CA 1
ATOM 529 C C . PHE A 1 73 ? -13.229 3.762 8.018 1.00 89.44 73 PHE A C 1
ATOM 531 O O . PHE A 1 73 ? -13.473 4.719 7.279 1.00 89.44 73 PHE A O 1
ATOM 538 N N . PHE A 1 74 ? -12.000 3.460 8.410 1.00 90.81 74 PHE A N 1
ATOM 539 C CA . PHE A 1 74 ? -10.801 4.041 7.844 1.00 90.81 74 PHE A CA 1
ATOM 540 C C . PHE A 1 74 ? -10.314 3.173 6.685 1.00 90.81 74 PHE A C 1
ATOM 542 O O . PHE A 1 74 ? -9.988 2.002 6.860 1.00 90.81 74 PHE A O 1
ATOM 549 N N . VAL A 1 75 ? -10.292 3.740 5.485 1.00 91.50 75 VAL A N 1
ATOM 550 C CA . VAL A 1 75 ? -9.943 3.033 4.255 1.00 91.50 75 VAL A CA 1
ATOM 551 C C . VAL A 1 75 ? -8.558 3.466 3.797 1.00 91.50 75 VAL A C 1
ATOM 553 O O . VAL A 1 75 ? -8.340 4.634 3.471 1.00 91.50 75 VAL A O 1
ATOM 556 N N . PHE A 1 76 ? -7.650 2.498 3.728 1.00 91.56 76 PHE A N 1
ATOM 557 C CA . PHE A 1 76 ? -6.324 2.622 3.142 1.00 91.56 76 PHE A CA 1
ATOM 558 C C . PHE A 1 76 ? -6.304 1.905 1.792 1.00 91.56 76 PHE A C 1
ATOM 560 O O . PHE A 1 76 ? -6.499 0.694 1.725 1.00 91.56 76 PHE A O 1
ATOM 567 N N . THR A 1 77 ? -6.060 2.644 0.714 1.00 92.56 77 THR A N 1
ATOM 568 C CA . THR A 1 77 ? -5.912 2.088 -0.634 1.00 92.56 77 THR A CA 1
ATOM 569 C C . THR A 1 77 ? -4.502 2.337 -1.137 1.00 92.56 77 THR A C 1
ATOM 571 O O . THR A 1 77 ? -4.021 3.470 -1.118 1.00 92.56 77 THR A O 1
ATOM 574 N N . CYS A 1 78 ? -3.857 1.283 -1.624 1.00 92.12 78 CYS A N 1
ATOM 575 C CA . CYS A 1 78 ? -2.556 1.335 -2.266 1.00 92.12 78 CYS A CA 1
ATOM 576 C C . CYS A 1 78 ? -2.657 0.708 -3.654 1.00 92.12 78 CYS A C 1
ATOM 578 O O . CYS A 1 78 ? -2.994 -0.464 -3.794 1.00 92.12 78 CYS A O 1
ATOM 5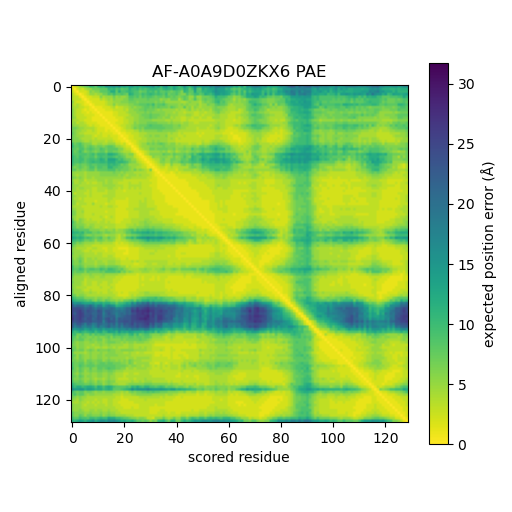80 N N . GLU A 1 79 ? -2.393 1.504 -4.682 1.00 92.06 79 GLU A N 1
ATOM 581 C CA . GLU A 1 79 ? -2.343 1.073 -6.074 1.00 92.06 79 GLU A CA 1
ATOM 582 C C . GLU A 1 79 ? -0.908 1.199 -6.586 1.00 92.06 79 GLU A C 1
ATOM 584 O O . GLU A 1 79 ? -0.251 2.209 -6.349 1.00 92.06 79 GLU A O 1
ATOM 589 N N . ASN A 1 80 ? -0.414 0.197 -7.307 1.00 91.62 80 ASN A N 1
ATOM 590 C CA . ASN A 1 80 ? 0.911 0.226 -7.903 1.00 91.62 80 ASN A CA 1
ATOM 591 C C . ASN A 1 80 ? 0.966 -0.486 -9.250 1.00 91.62 80 ASN A C 1
ATOM 593 O O . ASN A 1 80 ? 0.323 -1.514 -9.479 1.00 91.62 80 ASN A O 1
ATOM 597 N N . THR A 1 81 ? 1.820 0.018 -10.131 1.00 90.12 81 THR A N 1
ATOM 598 C CA . THR A 1 81 ? 2.154 -0.680 -11.373 1.00 90.12 81 THR A CA 1
ATOM 599 C C . THR A 1 81 ? 2.918 -1.961 -11.062 1.00 90.12 81 THR A C 1
ATOM 601 O O . THR A 1 81 ? 3.738 -1.998 -10.145 1.00 90.12 81 THR A O 1
ATOM 604 N N . CYS A 1 82 ? 2.657 -3.018 -11.818 1.00 86.12 82 CYS A N 1
ATOM 605 C CA . CYS A 1 82 ? 3.281 -4.325 -11.664 1.00 86.12 82 CYS A CA 1
ATOM 606 C C . CYS A 1 82 ? 3.398 -5.020 -13.028 1.00 86.12 82 CYS A C 1
ATOM 608 O O . CYS A 1 82 ? 2.768 -4.615 -14.004 1.00 86.12 82 CYS A O 1
ATOM 610 N N . ALA A 1 83 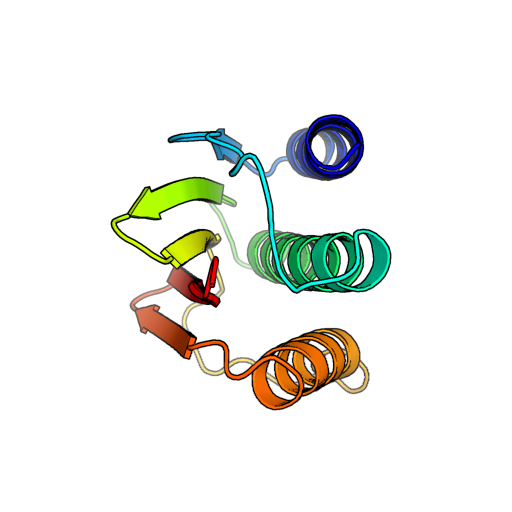? 4.218 -6.069 -13.123 1.00 80.75 83 ALA A N 1
ATOM 611 C CA . ALA A 1 83 ? 4.474 -6.710 -14.412 1.00 80.75 83 ALA A CA 1
ATOM 612 C C . ALA A 1 83 ? 3.205 -7.414 -14.908 1.00 80.75 83 ALA A C 1
ATOM 614 O O . ALA A 1 83 ? 2.486 -8.015 -14.112 1.00 80.75 83 ALA A O 1
ATOM 615 N N . AL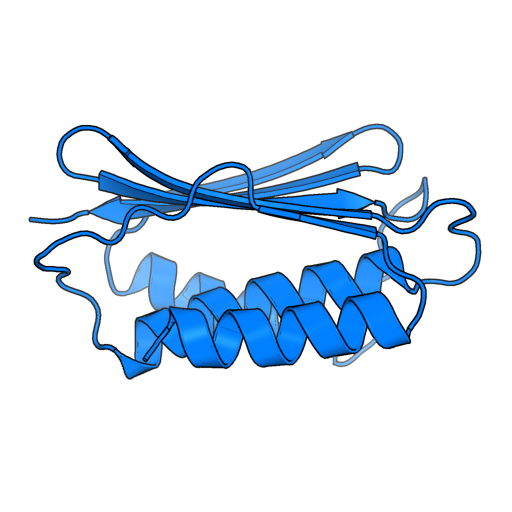A A 1 84 ? 2.919 -7.374 -16.209 1.00 68.12 84 ALA A N 1
ATOM 616 C CA . ALA A 1 84 ? 1.825 -8.155 -16.783 1.00 68.12 84 ALA A CA 1
ATOM 617 C C . ALA A 1 84 ? 2.200 -9.654 -16.779 1.00 68.12 84 ALA A C 1
ATOM 619 O O . ALA A 1 84 ? 3.193 -10.042 -17.385 1.00 68.12 84 ALA A O 1
ATOM 620 N N . GLY A 1 85 ? 1.432 -10.496 -16.078 1.00 61.56 85 GLY A N 1
ATOM 621 C CA . GLY A 1 85 ? 1.711 -11.939 -15.907 1.00 61.56 85 GLY A CA 1
ATOM 622 C C . GLY A 1 85 ? 1.633 -12.383 -14.446 1.00 61.56 85 GLY A C 1
ATOM 623 O O . GLY A 1 85 ? 1.617 -11.535 -13.570 1.00 61.56 85 GLY A O 1
ATOM 624 N N . GLU A 1 86 ? 1.494 -13.669 -14.129 1.00 51.66 86 GLU A N 1
ATOM 625 C CA . GLU A 1 86 ? 1.378 -14.120 -12.728 1.00 51.66 86 GLU A CA 1
ATOM 626 C C . GLU A 1 86 ? 2.586 -13.683 -11.883 1.00 51.66 86 GLU A C 1
ATOM 628 O O . GLU A 1 86 ? 3.734 -13.775 -12.319 1.00 51.66 86 GLU A O 1
ATOM 633 N N . ALA A 1 87 ? 2.328 -13.188 -10.667 1.00 54.72 87 ALA A N 1
ATOM 634 C CA . ALA A 1 87 ? 3.395 -12.854 -9.738 1.00 54.72 87 ALA A CA 1
ATOM 635 C C . ALA A 1 87 ? 4.109 -14.154 -9.351 1.00 54.72 87 ALA A C 1
ATOM 637 O O . ALA A 1 87 ? 3.557 -14.975 -8.616 1.00 54.72 87 ALA A O 1
ATOM 638 N N . GLN A 1 88 ? 5.328 -14.360 -9.851 1.00 45.72 88 GLN A N 1
ATOM 639 C CA . GLN A 1 88 ? 6.183 -15.418 -9.329 1.00 45.72 88 GLN A CA 1
ATOM 640 C C . GLN A 1 88 ? 6.461 -15.078 -7.867 1.00 45.72 88 GLN A C 1
ATOM 642 O O . GLN A 1 88 ? 7.213 -14.149 -7.579 1.00 45.72 88 GLN A O 1
ATOM 647 N N . LYS A 1 89 ? 5.821 -15.804 -6.944 1.00 46.59 89 LYS A N 1
ATOM 648 C CA . LYS A 1 89 ? 6.152 -15.747 -5.520 1.00 46.59 89 LYS A CA 1
ATOM 649 C C . LYS A 1 89 ? 7.609 -16.193 -5.385 1.00 46.59 89 LYS A C 1
ATOM 651 O O . LYS A 1 89 ? 7.874 -17.390 -5.358 1.00 46.59 89 LYS A O 1
ATOM 656 N N . LYS A 1 90 ? 8.560 -15.255 -5.353 1.00 44.59 90 LYS A N 1
ATOM 657 C CA . LYS A 1 90 ? 9.924 -15.583 -4.930 1.00 44.59 90 LYS A CA 1
ATOM 658 C C . LYS A 1 90 ? 9.901 -15.849 -3.431 1.00 44.59 90 LYS A C 1
ATOM 660 O O . LYS A 1 90 ? 9.196 -15.165 -2.682 1.00 44.59 90 LYS A O 1
ATOM 665 N N . ASP A 1 91 ? 10.679 -16.835 -3.000 1.00 38.06 91 ASP A N 1
ATOM 666 C CA . ASP A 1 91 ? 10.840 -17.161 -1.586 1.00 38.06 91 ASP A CA 1
ATOM 667 C C . ASP A 1 91 ? 11.209 -15.904 -0.782 1.00 38.06 91 ASP A C 1
ATOM 669 O O . ASP A 1 91 ? 12.139 -15.174 -1.121 1.00 38.06 91 ASP A O 1
ATOM 673 N N . GLY A 1 92 ? 10.417 -15.617 0.256 1.00 49.09 92 GLY A N 1
ATOM 674 C CA . GLY A 1 92 ? 10.548 -14.424 1.102 1.00 49.09 92 GLY A CA 1
ATOM 675 C C . GLY A 1 92 ? 9.582 -13.270 0.789 1.00 49.09 92 GLY A C 1
ATOM 676 O O . GLY A 1 92 ? 9.252 -12.521 1.705 1.00 49.09 92 GLY A O 1
ATOM 677 N N . GLN A 1 93 ? 9.017 -13.166 -0.424 1.00 55.38 93 GLN A N 1
ATOM 678 C CA . GLN A 1 93 ? 8.095 -12.071 -0.812 1.00 55.38 93 GLN A CA 1
ATOM 679 C C . GLN A 1 93 ? 6.670 -12.175 -0.215 1.00 55.38 93 GLN A C 1
ATOM 681 O O . GLN A 1 93 ? 5.803 -11.370 -0.534 1.00 55.38 93 GLN A O 1
ATOM 686 N N . GLY A 1 94 ? 6.402 -13.151 0.663 1.00 61.66 94 GLY A N 1
ATOM 687 C CA . GLY A 1 94 ? 5.083 -13.374 1.279 1.00 61.66 94 GLY A CA 1
ATOM 688 C C . GLY A 1 94 ? 4.976 -13.006 2.762 1.00 61.66 94 GLY A C 1
ATOM 689 O O . GLY A 1 94 ? 3.900 -13.137 3.335 1.00 61.66 94 GLY A O 1
ATOM 690 N N . LEU A 1 95 ? 6.071 -12.591 3.409 1.00 69.62 95 LEU A N 1
ATOM 691 C CA . LEU A 1 95 ? 6.071 -12.276 4.846 1.00 69.62 95 LEU A CA 1
ATOM 692 C C . LEU A 1 95 ? 5.253 -11.021 5.156 1.00 69.62 95 LEU A C 1
ATOM 694 O O . LEU A 1 95 ? 4.460 -11.038 6.093 1.00 69.62 95 LEU A O 1
ATOM 698 N N . GLY A 1 96 ? 5.387 -9.974 4.337 1.00 77.69 96 GLY A N 1
ATOM 699 C CA . GLY A 1 96 ? 4.635 -8.737 4.537 1.00 77.69 96 GLY A CA 1
ATOM 700 C C . GLY A 1 96 ? 3.131 -8.939 4.385 1.00 77.69 96 GLY A C 1
ATOM 701 O O . GLY A 1 96 ? 2.365 -8.479 5.224 1.00 77.69 96 GLY A O 1
ATOM 702 N N . LEU A 1 97 ? 2.705 -9.717 3.381 1.00 81.19 97 LEU A N 1
ATOM 703 C CA . LEU A 1 97 ? 1.288 -10.041 3.206 1.00 81.19 97 LEU A CA 1
ATOM 704 C C . LEU A 1 97 ? 0.744 -10.882 4.369 1.00 81.19 97 LEU A C 1
ATOM 706 O O . LEU A 1 97 ? -0.341 -10.590 4.845 1.00 81.19 97 LEU A O 1
ATOM 710 N N . LYS A 1 98 ? 1.517 -11.839 4.905 1.00 83.75 98 LYS A N 1
ATOM 711 C CA . LYS A 1 98 ? 1.120 -12.603 6.105 1.00 83.75 98 LYS A CA 1
ATOM 712 C C . LYS A 1 98 ? 0.939 -11.721 7.342 1.00 83.75 98 LYS A C 1
ATOM 714 O O . LYS A 1 98 ? 0.055 -11.985 8.150 1.00 83.75 98 LYS A O 1
ATOM 719 N N . ILE A 1 99 ? 1.778 -10.695 7.512 1.00 84.69 99 ILE A N 1
ATOM 720 C CA . ILE A 1 99 ? 1.623 -9.724 8.606 1.00 84.69 99 ILE A CA 1
ATOM 721 C C . ILE A 1 99 ? 0.332 -8.929 8.407 1.00 84.69 99 ILE A C 1
ATOM 723 O O . ILE A 1 99 ? -0.453 -8.807 9.344 1.00 84.69 99 ILE A O 1
ATOM 727 N N . VAL A 1 100 ? 0.087 -8.439 7.187 1.00 86.50 100 VAL A N 1
ATOM 728 C CA . VAL A 1 100 ? -1.146 -7.717 6.845 1.00 86.50 100 VAL A CA 1
ATOM 729 C C . VAL A 1 100 ? -2.372 -8.598 7.091 1.00 86.50 100 VAL A C 1
ATOM 731 O O . VAL A 1 100 ? -3.278 -8.168 7.793 1.00 86.50 100 VAL A O 1
ATOM 734 N N . GLU A 1 101 ? -2.378 -9.841 6.606 1.00 86.81 101 GLU A N 1
ATOM 735 C CA . GLU A 1 101 ? -3.445 -10.824 6.840 1.00 86.81 101 GLU A CA 1
ATOM 736 C C . GLU A 1 101 ? -3.665 -11.083 8.338 1.00 86.81 101 GLU A C 1
ATOM 738 O O . GLU A 1 101 ? -4.805 -11.156 8.792 1.00 86.81 101 GLU A O 1
ATOM 743 N N . GLY A 1 102 ? -2.587 -11.168 9.125 1.00 87.62 102 GLY A N 1
ATOM 744 C CA . GLY A 1 102 ? -2.661 -11.334 10.575 1.00 87.62 102 GLY A CA 1
ATOM 745 C C . GLY A 1 102 ? -3.306 -10.141 11.284 1.00 87.62 102 GLY A C 1
ATOM 746 O O . GLY A 1 102 ? -4.137 -10.336 12.168 1.00 87.62 102 GLY A O 1
ATOM 747 N N . VAL A 1 103 ? -2.967 -8.911 10.885 1.00 88.12 103 VAL A N 1
ATOM 748 C CA . VAL A 1 103 ? -3.613 -7.694 11.408 1.00 88.12 103 VAL A CA 1
ATOM 749 C C . VAL A 1 103 ? -5.077 -7.643 10.969 1.00 88.12 103 VAL A C 1
ATOM 751 O O . VAL A 1 103 ? -5.951 -7.411 11.797 1.00 88.12 103 VAL A O 1
ATOM 754 N N . VAL A 1 104 ? -5.362 -7.925 9.697 1.00 88.75 104 VAL A N 1
ATOM 755 C CA . VAL A 1 104 ? -6.724 -7.919 9.145 1.00 88.75 104 VAL A CA 1
ATOM 756 C C . VAL A 1 104 ? -7.628 -8.899 9.896 1.00 88.75 104 VAL A C 1
ATOM 758 O O . VAL A 1 104 ? -8.710 -8.514 10.326 1.00 88.75 104 VAL A O 1
ATOM 761 N N . ALA A 1 105 ? -7.159 -10.125 10.135 1.00 88.38 105 ALA A N 1
ATOM 762 C CA . ALA A 1 105 ? -7.908 -11.140 10.874 1.00 88.38 105 ALA A CA 1
ATOM 763 C C . ALA A 1 105 ? -8.053 -10.826 12.372 1.00 88.38 105 ALA A C 1
ATOM 765 O O . ALA A 1 105 ? -9.028 -11.232 12.994 1.00 88.38 105 ALA A O 1
ATOM 766 N N . ARG A 1 106 ? -7.081 -10.130 12.975 1.00 89.56 106 ARG A N 1
ATOM 767 C CA . ARG A 1 106 ? -7.098 -9.793 14.407 1.00 89.56 106 ARG A CA 1
ATOM 768 C C . ARG A 1 106 ? -8.082 -8.674 14.750 1.00 89.56 106 ARG A C 1
ATOM 770 O O . ARG A 1 106 ? -8.549 -8.626 15.884 1.00 89.56 106 ARG A O 1
ATOM 777 N N . TYR A 1 107 ? -8.336 -7.774 13.805 1.00 87.12 107 TYR A N 1
ATOM 778 C CA . TYR A 1 107 ? -9.119 -6.553 14.010 1.00 87.12 107 TYR A CA 1
ATOM 779 C C . TYR A 1 107 ? -10.406 -6.511 13.172 1.00 87.12 107 TYR A C 1
ATOM 781 O O . TYR A 1 107 ? -10.976 -5.437 13.000 1.00 87.12 107 TYR A O 1
ATOM 789 N N . ASP A 1 108 ? -10.841 -7.656 12.630 1.00 87.00 108 ASP A N 1
ATOM 790 C CA . ASP A 1 108 ? -12.019 -7.778 11.755 1.00 87.00 108 ASP A CA 1
ATOM 791 C C . ASP A 1 108 ? -12.031 -6.749 10.607 1.00 87.00 108 ASP A C 1
ATOM 793 O O . ASP A 1 108 ? -13.072 -6.235 10.187 1.00 87.00 108 ASP A O 1
ATOM 797 N N . CYS A 1 109 ? -10.845 -6.434 10.081 1.00 89.88 109 CYS A N 1
ATOM 798 C CA . CYS A 1 109 ? -10.721 -5.543 8.939 1.00 89.88 109 CYS A CA 1
ATOM 799 C C . CYS A 1 109 ? -11.207 -6.247 7.671 1.00 89.88 109 CYS A C 1
ATOM 801 O O . CYS A 1 109 ? -11.131 -7.469 7.526 1.00 89.88 109 CYS A O 1
ATOM 803 N N . LEU A 1 110 ? -11.623 -5.454 6.692 1.00 91.25 110 LEU A N 1
ATOM 804 C CA . LEU A 1 110 ? -11.900 -5.944 5.349 1.00 91.25 110 LEU A CA 1
ATOM 805 C C . LEU A 1 110 ? -10.692 -5.667 4.463 1.00 91.25 110 LEU A C 1
ATOM 807 O O . LEU A 1 110 ? -10.114 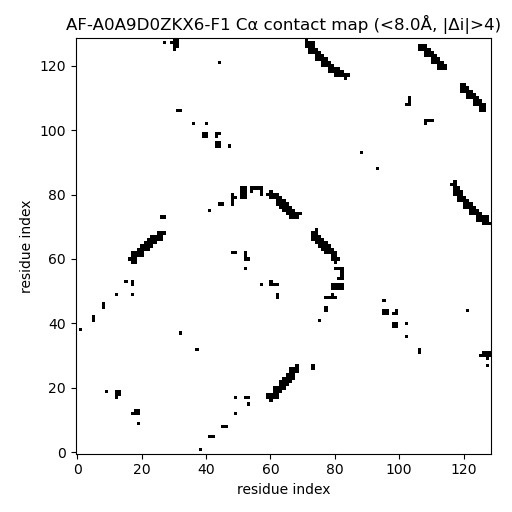-4.583 4.511 1.00 91.25 110 LEU A O 1
ATOM 811 N N . MET A 1 111 ? -10.321 -6.643 3.643 1.00 91.31 111 MET A N 1
ATOM 812 C CA . MET A 1 111 ? -9.227 -6.518 2.692 1.00 91.31 111 MET A CA 1
ATOM 813 C C . MET A 1 111 ? -9.683 -6.998 1.321 1.00 91.31 111 MET A C 1
ATOM 815 O O . MET A 1 111 ? -10.210 -8.099 1.181 1.00 91.31 111 MET A O 1
ATOM 819 N N . GLU A 1 112 ? -9.438 -6.175 0.313 1.00 91.31 112 GLU A N 1
ATOM 820 C CA . GLU A 1 112 ? -9.702 -6.475 -1.085 1.00 91.31 112 GLU A CA 1
ATOM 821 C C . GLU A 1 112 ? -8.417 -6.286 -1.890 1.00 91.31 112 GLU A C 1
ATOM 823 O O . GLU A 1 112 ? -7.649 -5.348 -1.668 1.00 91.31 112 GLU A O 1
ATOM 828 N N . MET A 1 113 ? -8.162 -7.219 -2.802 1.00 89.94 113 MET A N 1
ATOM 829 C CA . MET A 1 113 ? -6.988 -7.216 -3.664 1.00 89.94 113 MET A CA 1
ATOM 830 C C . MET A 1 113 ? -7.447 -7.378 -5.102 1.00 89.94 113 MET A C 1
ATOM 832 O O . MET A 1 113 ? -8.059 -8.382 -5.464 1.00 89.94 113 MET A O 1
ATOM 836 N N . GLU A 1 114 ? -7.105 -6.405 -5.926 1.00 89.25 114 GLU A N 1
ATOM 837 C CA . GLU A 1 114 ? -7.453 -6.369 -7.333 1.00 89.25 114 GLU A CA 1
ATOM 838 C C . GLU A 1 114 ? -6.185 -6.351 -8.171 1.00 89.25 114 GLU A C 1
ATOM 840 O O . GLU A 1 114 ? -5.200 -5.672 -7.870 1.00 89.25 114 GLU A O 1
ATOM 845 N N . ARG A 1 115 ? -6.211 -7.101 -9.269 1.00 84.69 115 ARG A N 1
ATOM 846 C CA . ARG A 1 115 ? -5.103 -7.139 -10.210 1.00 84.69 115 ARG A CA 1
ATOM 847 C C . ARG A 1 115 ? -5.620 -7.081 -11.630 1.00 84.69 115 ARG A C 1
ATOM 849 O O . ARG A 1 115 ? -6.312 -7.991 -12.075 1.00 84.69 115 ARG A O 1
ATOM 856 N N . ALA A 1 116 ? -5.242 -6.036 -12.354 1.00 81.44 116 ALA A N 1
ATOM 857 C CA . ALA A 1 116 ? -5.716 -5.799 -13.708 1.00 81.44 116 ALA A CA 1
ATOM 858 C C . ALA A 1 116 ? -4.604 -5.205 -14.572 1.00 81.44 116 ALA A C 1
ATOM 860 O O . ALA A 1 116 ? -4.036 -4.181 -14.220 1.00 81.44 116 ALA A O 1
ATOM 861 N N . ALA A 1 117 ? -4.307 -5.843 -15.709 1.00 77.44 117 ALA A N 1
ATOM 862 C CA . ALA A 1 117 ? -3.516 -5.277 -16.812 1.00 77.44 117 ALA A CA 1
ATOM 863 C C . ALA A 1 117 ? -2.247 -4.485 -16.404 1.00 77.44 117 ALA A C 1
ATOM 865 O O . ALA A 1 117 ? -2.023 -3.374 -16.874 1.00 77.44 117 ALA A O 1
ATOM 866 N N . GLY A 1 118 ? -1.408 -5.055 -15.531 1.00 84.94 118 GLY A N 1
ATOM 867 C CA . GLY A 1 118 ? -0.174 -4.400 -15.072 1.00 84.94 118 GLY A CA 1
ATOM 868 C C . GLY A 1 118 ? -0.368 -3.408 -13.918 1.00 84.94 118 GLY A C 1
ATOM 869 O O . GLY A 1 118 ? 0.536 -2.646 -13.592 1.00 84.94 118 GLY A O 1
ATOM 870 N N . MET A 1 119 ? -1.530 -3.436 -13.273 1.00 87.56 119 MET A N 1
ATOM 871 C CA . MET A 1 119 ? -1.840 -2.714 -12.047 1.00 87.56 119 MET A CA 1
ATOM 872 C C . MET A 1 119 ? -2.219 -3.701 -10.946 1.00 87.56 119 MET A C 1
ATOM 874 O O . MET A 1 119 ? -2.896 -4.706 -11.191 1.00 87.56 119 MET A O 1
ATOM 878 N N . TYR A 1 120 ? -1.774 -3.407 -9.733 1.00 89.56 120 TYR A N 1
ATOM 879 C CA . TYR A 1 120 ? -2.164 -4.097 -8.518 1.00 89.56 120 TYR A CA 1
ATOM 880 C C . TYR A 1 120 ? -2.715 -3.073 -7.536 1.00 89.56 120 TYR A C 1
ATOM 882 O O . TYR A 1 120 ? -2.125 -2.013 -7.350 1.00 89.56 120 TYR A O 1
ATOM 890 N N . ARG A 1 121 ? -3.863 -3.371 -6.939 1.00 91.50 121 ARG A N 1
ATOM 891 C CA . ARG A 1 121 ? -4.540 -2.501 -5.987 1.00 91.50 121 ARG A CA 1
ATOM 892 C C . ARG A 1 121 ? -4.900 -3.312 -4.758 1.00 91.50 121 ARG A C 1
ATOM 894 O O . ARG A 1 121 ? -5.483 -4.384 -4.865 1.00 91.50 121 ARG A O 1
ATOM 901 N N . VAL A 1 122 ? -4.561 -2.782 -3.595 1.00 92.50 122 VAL A N 1
ATOM 902 C CA . VAL A 1 122 ? -4.943 -3.334 -2.302 1.00 92.50 122 VAL A CA 1
ATOM 903 C C . VAL A 1 122 ? -5.731 -2.283 -1.552 1.00 92.50 122 VAL A C 1
ATOM 905 O O . VAL A 1 122 ? -5.260 -1.161 -1.374 1.00 92.50 122 VAL A O 1
ATOM 908 N N . THR A 1 123 ? -6.911 -2.664 -1.089 1.00 92.75 123 THR A N 1
ATOM 909 C CA . THR A 1 123 ? -7.779 -1.830 -0.268 1.00 92.75 123 THR A CA 1
ATOM 910 C C . THR A 1 123 ? -7.965 -2.519 1.072 1.00 92.75 123 THR A C 1
ATOM 912 O O . THR A 1 123 ? -8.398 -3.667 1.123 1.00 92.75 123 THR A O 1
ATOM 915 N N . VAL A 1 124 ? -7.650 -1.828 2.161 1.00 92.75 124 VAL A N 1
ATOM 916 C CA . VAL A 1 124 ? -7.931 -2.280 3.524 1.00 92.75 124 VAL A CA 1
ATOM 917 C C . VAL A 1 124 ? -8.903 -1.298 4.160 1.00 92.75 124 VAL A C 1
ATOM 919 O O . VAL A 1 124 ? -8.621 -0.104 4.223 1.00 92.75 124 VAL A O 1
ATOM 922 N N . ALA A 1 125 ? -10.042 -1.793 4.631 1.00 92.44 125 ALA A N 1
ATOM 923 C CA . ALA A 1 125 ? -10.996 -1.031 5.420 1.00 92.44 125 ALA A CA 1
ATOM 924 C C . ALA A 1 125 ? -10.938 -1.499 6.876 1.00 92.44 125 ALA A C 1
ATOM 926 O O . ALA A 1 125 ? -11.183 -2.662 7.187 1.00 92.44 125 ALA A O 1
ATOM 927 N N . ILE A 1 126 ? -10.595 -0.569 7.754 1.00 91.38 126 ILE A N 1
ATOM 928 C CA . ILE A 1 126 ? -10.397 -0.778 9.180 1.00 91.38 126 ILE A CA 1
ATOM 929 C C . ILE A 1 126 ? -11.607 -0.182 9.909 1.00 91.38 126 ILE A C 1
ATOM 931 O O . ILE A 1 126 ? -11.863 1.010 9.722 1.00 91.38 126 ILE A O 1
ATOM 935 N N . PRO A 1 127 ? -12.356 -0.953 10.715 1.00 90.00 127 PRO A N 1
ATOM 936 C CA . PRO A 1 127 ? -13.429 -0.406 11.542 1.00 90.00 127 PRO A CA 1
ATOM 937 C C . PRO A 1 127 ? -12.887 0.671 12.490 1.00 90.00 127 PRO A C 1
ATOM 939 O O . PRO A 1 127 ? -11.800 0.519 13.045 1.00 90.00 127 PRO A O 1
ATOM 942 N N . THR A 1 128 ? -13.614 1.772 12.669 1.00 84.38 128 THR A N 1
ATOM 943 C CA . THR A 1 128 ? -13.252 2.833 13.631 1.00 84.38 128 THR A CA 1
ATOM 944 C C . THR A 1 128 ? -13.927 2.659 14.995 1.00 84.38 128 THR A C 1
ATOM 946 O O . THR A 1 128 ? -13.668 3.456 15.895 1.00 84.38 128 THR A O 1
ATOM 949 N N . GLU A 1 129 ? -14.788 1.647 15.132 1.00 73.62 129 GLU A N 1
ATOM 950 C CA . GLU A 1 129 ? -15.664 1.362 16.279 1.00 73.62 129 GLU A CA 1
ATOM 951 C C . GLU A 1 129 ? -15.461 -0.069 16.784 1.00 73.62 129 GLU A C 1
ATOM 953 O O . GLU A 1 129 ? -15.24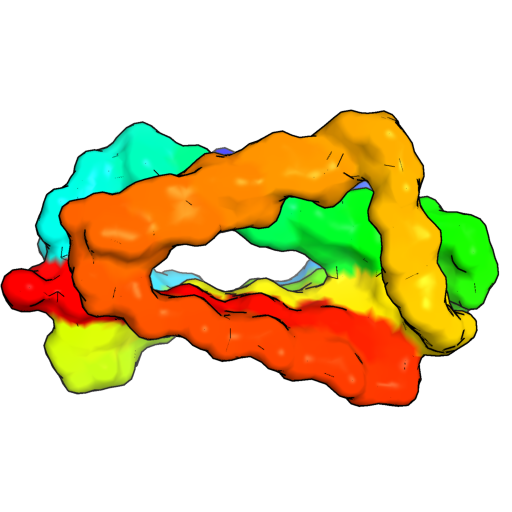4 -0.959 15.928 1.00 73.62 129 GLU A O 1
#

InterPro domains:
  IPR032834 Sensor histidine kinase NatK-like, C-terminal domain [PF14501] (36-127)
  IPR036890 Histidine kinase/HSP90-like ATPase superfamily [G3DSA:3.30.565.10] (1-127)
  IPR036890 Histidine kinase/HSP90-like ATPase superfamily [SSF55874] (13-127)

Secondary structure (DSSP, 8-state):
-HHHHHHHHHHHHHHTT-EEEEEEEPPPS--SS-HHHHHHHHHHHHHHHHHHHTSTT-SS-EEEEEEEEETTEEEEEEEEE--SS-----TTTTHHHHHHHHHHHHTT-EEEEEEETTEEEEEEEEE--

Solvent-accessible surface area (backbone atoms only — not comparable to full-atom values): 7124 Å² total; per-residue (Å²): 112,64,69,59,57,51,49,56,52,49,54,52,39,42,76,72,66,29,47,74,45,76,80,41,84,48,80,72,96,59,58,82,61,52,73,65,58,50,48,50,37,53,49,33,52,50,53,50,37,48,57,39,18,69,35,87,87,50,90,71,23,32,40,39,37,34,30,38,68,58,85,68,23,41,34,42,36,44,35,19,26,33,63,77,66,84,81,78,81,52,93,76,75,56,58,46,56,52,51,36,50,50,52,30,70,73,62,75,31,48,75,47,79,49,75,53,99,30,35,37,36,40,38,38,36,35,48,45,119

Sequence (129 aa):
MIDIILNGRLASAEAAGVEVEILNAQAPETLPLSETDLCSLMLNLVDNAVAAASAPGIERARIRLELRVKGSFFVFTCENTCAAGEAQKKDGQGLGLKIVEGVVARYDCLMEMERAAGMYRVTVAIPTE

pLDDT: mean 82.2, std 11.45, range [38.06, 92.75]

Mean predicted aligned error: 6.12 Å

Foldseek 3Di:
DLVVLVVVLVVVLVVVVAAEEEPADDDDPAAPDDPVLVSLLVVLLSVLQSCFLSDPPNPHWYKYWYWDDDPQKTKTKIKIFGDPDDPPPDPPNCPSVVSNVVSCVVQVWDWDWDDDDRMIMIMIIGGRD

Radius of gyration: 14.23 Å; Cα contacts (8 Å, |Δi|>4): 219; chains: 1; bounding box: 33×29×36 Å

Organism: NCBI:txid2840909

Nearest PDB structures (foldseek):
  6e95-assembly1_A  TM=8.686E-01  e=2.494E-09  Saccharomyces cerevisiae S288C
  3ehg-assembly1_A  TM=7.628E-01  e=5.696E-07  Bacillus subtilis
  8dwz-assembly1_A  TM=6.878E-01  e=2.022E-06  Enterococcus
  4gt8-assembly1_A  TM=6.754E-01  e=2.022E-06  Staphylococcus aureus subsp. aureus Mu50
  5epv-assembly3_B  TM=6.361E-01  e=5.588E-05  Brucella abortus 2308